Protein AF-A0A5K3FD06-F1 (afdb_monomer_lite)

pLDDT: mean 90.61, std 13.37, range [39.78, 98.06]

Secondary structure (DSSP, 8-state):
-------EEEEE-TTSEEEEEETTTTEEEEEEE--SSPEEEEEE-TTS-EEEEEETT--EEEEE--

Structure (mmCIF, N/CA/C/O backbone):
data_AF-A0A5K3FD06-F1
#
_entry.id   AF-A0A5K3FD06-F1
#
loop_
_atom_site.group_PDB
_atom_site.id
_atom_site.type_symbol
_atom_site.label_atom_id
_atom_site.label_alt_id
_atom_site.label_comp_id
_atom_site.label_asym_id
_atom_site.label_entity_id
_atom_site.label_seq_id
_atom_site.pdbx_PDB_ins_code
_atom_site.Cartn_x
_atom_site.Cartn_y
_atom_site.Cartn_z
_atom_site.occupancy
_atom_site.B_iso_or_equiv
_atom_site.auth_seq_id
_atom_site.auth_comp_id
_atom_site.auth_asym_id
_atom_site.auth_atom_id
_atom_site.pdbx_PDB_model_num
ATOM 1 N N . MET A 1 1 ? 15.282 5.341 -24.749 1.00 39.97 1 MET A N 1
ATOM 2 C CA . MET A 1 1 ? 14.716 4.216 -23.975 1.00 39.97 1 MET A CA 1
ATOM 3 C C . MET A 1 1 ? 14.024 4.812 -22.764 1.00 39.97 1 MET A C 1
ATOM 5 O O . MET A 1 1 ? 14.695 5.210 -21.825 1.00 39.97 1 MET A O 1
ATOM 9 N N . THR A 1 2 ? 12.715 5.026 -22.841 1.00 39.78 2 THR A N 1
ATOM 10 C CA . THR A 1 2 ? 11.928 5.608 -21.747 1.00 39.78 2 THR A CA 1
ATOM 11 C C . THR A 1 2 ? 11.687 4.531 -20.695 1.00 39.78 2 THR A C 1
ATOM 13 O O . THR A 1 2 ? 11.072 3.513 -20.997 1.00 39.78 2 THR A O 1
ATOM 16 N N . ALA A 1 3 ? 12.187 4.738 -19.479 1.00 46.00 3 ALA A N 1
ATOM 17 C CA . ALA A 1 3 ? 12.080 3.833 -18.331 1.00 46.00 3 ALA A CA 1
ATOM 18 C C . ALA A 1 3 ? 10.648 3.736 -17.745 1.00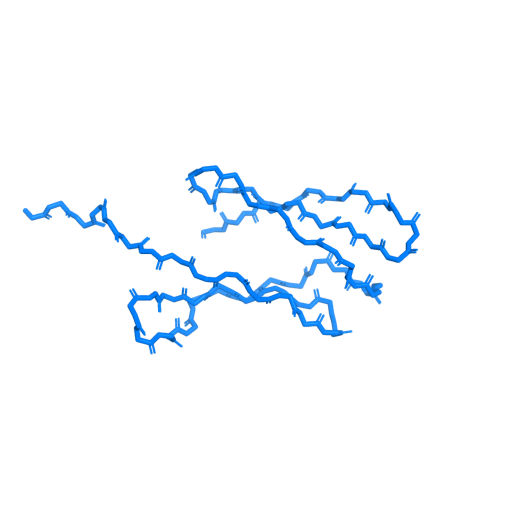 46.00 3 ALA A C 1
ATOM 20 O O . ALA A 1 3 ? 10.481 3.697 -16.533 1.00 46.00 3 ALA A O 1
ATOM 21 N N . ASN A 1 4 ? 9.608 3.772 -18.583 1.00 50.09 4 ASN A N 1
ATOM 22 C CA . ASN A 1 4 ? 8.292 4.276 -18.181 1.00 50.09 4 ASN A CA 1
ATOM 23 C C . ASN A 1 4 ? 7.154 3.246 -18.210 1.00 50.09 4 ASN A C 1
ATOM 25 O O . ASN A 1 4 ? 6.043 3.587 -18.595 1.00 50.09 4 ASN A O 1
ATOM 29 N N . ASP A 1 5 ? 7.424 2.001 -17.818 1.00 59.88 5 ASP A N 1
ATOM 30 C CA . ASP A 1 5 ? 6.361 0.994 -17.649 1.00 59.88 5 ASP A CA 1
ATOM 31 C C . ASP A 1 5 ? 6.647 0.029 -16.480 1.00 59.88 5 ASP A C 1
ATOM 33 O O . ASP A 1 5 ? 6.287 -1.150 -16.495 1.00 59.88 5 ASP A O 1
ATOM 37 N N . ALA A 1 6 ? 7.356 0.518 -15.455 1.00 71.12 6 ALA A N 1
ATOM 38 C CA . ALA A 1 6 ? 7.637 -0.266 -14.260 1.00 71.12 6 ALA A CA 1
ATOM 39 C C . ALA A 1 6 ? 6.335 -0.484 -13.476 1.00 71.12 6 ALA A C 1
ATOM 41 O O . ALA A 1 6 ? 5.789 0.433 -12.863 1.00 71.12 6 ALA A O 1
ATOM 42 N N . ARG A 1 7 ? 5.822 -1.715 -13.504 1.00 86.12 7 ARG A N 1
ATOM 43 C CA . ARG A 1 7 ? 4.652 -2.107 -12.715 1.00 86.12 7 ARG A CA 1
ATOM 44 C C . ARG A 1 7 ? 5.087 -2.356 -11.278 1.00 86.12 7 ARG A C 1
ATOM 46 O O . ARG A 1 7 ? 6.102 -3.007 -11.038 1.00 86.12 7 ARG A O 1
ATOM 53 N N . SER A 1 8 ? 4.294 -1.871 -10.335 1.00 91.19 8 SER A N 1
ATOM 54 C CA . SER A 1 8 ? 4.558 -2.038 -8.909 1.00 91.19 8 SER A CA 1
ATOM 55 C C . SER A 1 8 ? 3.469 -2.871 -8.248 1.00 91.19 8 SER A C 1
ATOM 57 O O . SER A 1 8 ? 2.292 -2.754 -8.586 1.00 91.19 8 SER A O 1
ATOM 59 N N . LEU A 1 9 ? 3.869 -3.698 -7.287 1.00 94.38 9 LEU A N 1
ATOM 60 C CA . LEU A 1 9 ? 2.974 -4.400 -6.375 1.00 94.38 9 LEU A CA 1
ATOM 61 C C . LEU A 1 9 ? 3.153 -3.824 -4.972 1.00 94.38 9 LEU A C 1
ATOM 63 O O . LEU A 1 9 ? 4.260 -3.833 -4.438 1.00 94.38 9 LEU A O 1
ATOM 67 N N . PHE A 1 10 ? 2.062 -3.373 -4.362 1.00 96.44 10 PHE A N 1
ATOM 68 C CA . PHE A 1 10 ? 2.044 -2.921 -2.974 1.00 96.44 10 PHE A CA 1
ATOM 69 C C . PHE A 1 10 ? 1.467 -4.017 -2.084 1.00 96.44 10 PHE A C 1
ATOM 71 O O . PHE A 1 10 ? 0.400 -4.558 -2.371 1.00 96.44 10 PHE A O 1
ATOM 78 N N . VAL A 1 11 ? 2.173 -4.350 -1.005 1.00 97.38 11 VAL A N 1
ATOM 79 C CA . VAL A 1 11 ? 1.754 -5.381 -0.050 1.00 97.38 11 VAL A CA 1
ATOM 80 C C . VAL A 1 11 ? 1.724 -4.784 1.345 1.00 97.38 11 VAL A C 1
ATOM 82 O O . VAL A 1 11 ? 2.772 -4.439 1.891 1.00 97.38 11 VAL A O 1
ATOM 85 N N . ALA A 1 12 ? 0.527 -4.700 1.924 1.00 97.50 12 ALA A N 1
ATOM 86 C CA . ALA A 1 12 ? 0.346 -4.376 3.331 1.00 97.50 12 ALA A CA 1
ATOM 87 C C . ALA A 1 12 ? 0.674 -5.584 4.213 1.00 97.50 12 ALA A C 1
ATOM 89 O O . ALA A 1 12 ? 0.344 -6.729 3.888 1.00 97.50 12 ALA A O 1
ATOM 90 N N . ARG A 1 13 ? 1.335 -5.326 5.335 1.00 95.94 13 ARG A N 1
ATOM 91 C CA . ARG A 1 13 ? 1.754 -6.317 6.320 1.00 95.94 13 ARG A CA 1
ATOM 92 C C . ARG A 1 13 ? 1.002 -6.087 7.627 1.00 95.94 13 ARG A C 1
ATOM 94 O O . ARG A 1 13 ? 0.617 -4.971 7.958 1.00 95.94 13 ARG A O 1
ATOM 101 N N . SER A 1 14 ? 0.815 -7.157 8.397 1.00 94.38 14 SER A N 1
ATOM 102 C CA . SER A 1 14 ? 0.096 -7.108 9.679 1.00 94.38 14 SER A CA 1
ATOM 103 C C . SER A 1 14 ? 0.813 -6.296 10.762 1.00 94.38 14 SER A C 1
ATOM 105 O O . SER A 1 14 ? 0.221 -6.031 11.798 1.00 94.38 14 SER A O 1
ATOM 107 N N . ASN A 1 15 ? 2.080 -5.934 10.546 1.00 94.50 15 ASN A N 1
ATOM 108 C CA . ASN A 1 15 ? 2.874 -5.090 11.437 1.00 94.50 15 ASN A CA 1
ATOM 109 C C . ASN A 1 15 ? 2.778 -3.592 11.097 1.00 94.50 15 ASN A C 1
ATOM 111 O O . ASN A 1 15 ? 3.550 -2.816 11.650 1.00 94.50 15 ASN A O 1
ATOM 115 N N . GLY A 1 16 ? 1.902 -3.199 10.167 1.00 96.00 16 GLY A N 1
ATOM 116 C CA . GLY A 1 16 ? 1.740 -1.793 9.807 1.00 96.00 16 GLY A CA 1
ATOM 117 C C . GLY A 1 16 ? 2.619 -1.302 8.665 1.00 96.00 16 GLY A C 1
ATOM 118 O O . GLY A 1 16 ? 2.540 -0.129 8.302 1.00 96.00 16 GLY A O 1
ATOM 119 N N . ASP A 1 17 ? 3.439 -2.174 8.080 1.00 96.75 17 ASP A N 1
ATOM 120 C CA . ASP A 1 17 ? 4.286 -1.809 6.949 1.00 96.75 17 ASP A CA 1
ATOM 121 C C . ASP A 1 17 ? 3.564 -2.015 5.616 1.00 96.75 17 ASP A C 1
ATOM 123 O O . ASP A 1 17 ? 2.800 -2.966 5.426 1.00 96.75 17 ASP A O 1
ATOM 127 N N . VAL A 1 18 ? 3.878 -1.163 4.644 1.00 97.25 18 VAL A N 1
ATOM 128 C CA . VAL A 1 18 ? 3.539 -1.370 3.236 1.00 97.25 18 VAL A CA 1
ATOM 129 C C . VAL A 1 18 ? 4.825 -1.409 2.420 1.00 97.25 18 VAL A C 1
ATOM 131 O O . VAL A 1 18 ? 5.642 -0.487 2.459 1.00 97.25 18 VAL A O 1
ATOM 134 N N . VAL A 1 19 ? 5.000 -2.497 1.670 1.00 96.81 19 VAL A N 1
ATOM 135 C CA . VAL A 1 19 ? 6.185 -2.729 0.837 1.00 96.81 19 VAL A CA 1
ATOM 136 C C . VAL A 1 19 ? 5.817 -2.595 -0.636 1.00 96.81 19 VAL A C 1
ATOM 138 O O . VAL A 1 19 ? 4.865 -3.234 -1.091 1.00 96.81 19 VAL A O 1
ATOM 141 N N . ARG A 1 20 ? 6.587 -1.796 -1.383 1.00 95.25 20 ARG A N 1
ATOM 142 C CA . ARG A 1 20 ? 6.519 -1.708 -2.846 1.00 95.25 20 ARG A CA 1
ATOM 143 C C . ARG A 1 20 ? 7.532 -2.662 -3.466 1.00 95.25 20 ARG A C 1
ATOM 145 O O . ARG A 1 20 ? 8.731 -2.554 -3.209 1.00 95.25 20 ARG A O 1
ATOM 152 N N . TYR A 1 21 ? 7.048 -3.562 -4.310 1.00 94.88 21 TYR A N 1
ATOM 153 C CA . TYR A 1 21 ? 7.857 -4.480 -5.098 1.00 94.88 21 TYR A CA 1
ATOM 154 C C . TYR A 1 21 ? 7.811 -4.100 -6.573 1.00 94.88 21 TYR A C 1
ATOM 156 O O . TYR A 1 21 ? 6.734 -3.840 -7.114 1.00 94.88 21 TYR A O 1
ATOM 164 N N . ARG A 1 22 ? 8.964 -4.146 -7.240 1.00 92.19 22 ARG A N 1
ATOM 165 C CA . ARG A 1 22 ? 9.047 -4.049 -8.699 1.00 92.19 22 ARG A CA 1
ATOM 166 C C . ARG A 1 22 ? 8.582 -5.354 -9.333 1.00 92.19 22 ARG A C 1
ATOM 168 O O . ARG A 1 22 ? 9.035 -6.425 -8.935 1.00 92.19 22 ARG A O 1
ATOM 175 N N . LEU A 1 23 ? 7.710 -5.274 -10.330 1.00 90.00 23 LEU A N 1
ATOM 176 C CA . LEU A 1 23 ? 7.330 -6.414 -11.159 1.00 90.00 23 LEU A CA 1
ATOM 177 C C . LEU A 1 23 ? 8.154 -6.451 -12.457 1.00 90.00 23 LEU A C 1
ATOM 179 O O . LEU A 1 23 ? 8.467 -5.388 -12.997 1.00 90.00 23 LEU A O 1
ATOM 183 N N . PRO A 1 24 ? 8.404 -7.653 -13.010 1.00 91.19 24 PRO A N 1
ATOM 184 C CA . PRO A 1 24 ? 7.943 -8.960 -12.522 1.00 91.19 24 PRO A CA 1
ATOM 185 C C . PRO A 1 24 ? 8.830 -9.613 -11.447 1.00 91.19 24 PRO A C 1
ATOM 187 O O . PRO A 1 24 ? 8.412 -10.611 -10.868 1.00 91.19 24 PRO A O 1
ATOM 190 N N 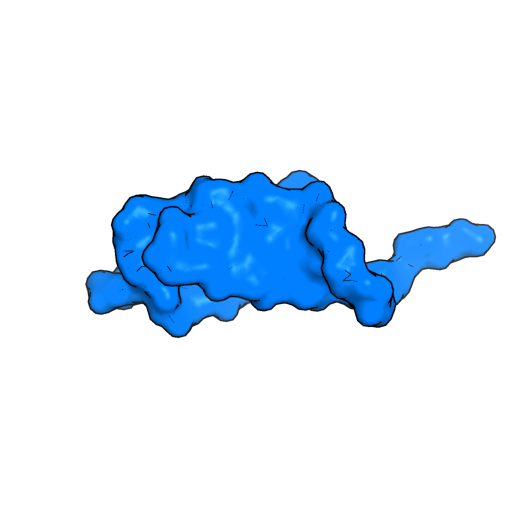. GLU A 1 25 ? 10.025 -9.089 -11.163 1.00 91.62 25 GLU A N 1
ATOM 191 C CA . GLU A 1 25 ? 11.047 -9.785 -10.359 1.00 91.62 25 GLU A CA 1
ATOM 192 C C . GLU A 1 25 ? 10.739 -9.849 -8.853 1.00 91.62 25 GLU A C 1
ATOM 194 O O . GLU A 1 25 ? 11.411 -10.572 -8.118 1.00 91.62 25 GLU A O 1
ATOM 199 N N . LEU A 1 26 ? 9.735 -9.100 -8.385 1.00 91.69 26 LEU A N 1
ATOM 200 C CA . LEU A 1 26 ? 9.370 -8.946 -6.974 1.00 91.69 26 LEU A CA 1
ATOM 201 C C . LEU A 1 26 ? 10.541 -8.467 -6.104 1.00 91.69 26 LEU A C 1
ATOM 203 O O . LEU A 1 26 ? 10.669 -8.842 -4.937 1.00 91.69 26 LEU A O 1
ATOM 207 N N . TRP A 1 27 ? 11.392 -7.601 -6.654 1.00 92.25 27 TRP A N 1
ATOM 208 C CA . TRP A 1 27 ? 12.432 -6.945 -5.867 1.00 92.25 27 TRP A CA 1
ATOM 209 C C . TRP A 1 27 ? 11.824 -5.844 -4.995 1.00 92.25 27 TRP A C 1
ATOM 211 O O . TRP A 1 27 ? 11.122 -4.983 -5.531 1.00 92.25 27 TRP A O 1
ATOM 221 N N . PRO A 1 28 ? 12.064 -5.851 -3.668 1.00 93.56 28 PRO A N 1
ATOM 222 C CA . PRO A 1 28 ? 11.581 -4.792 -2.795 1.00 93.56 28 PRO A CA 1
ATOM 223 C C . PRO A 1 28 ? 12.328 -3.493 -3.106 1.00 93.56 28 PRO A C 1
ATOM 225 O O . PRO A 1 28 ? 13.556 -3.474 -3.163 1.00 93.56 28 PRO A O 1
ATOM 228 N N . GLU A 1 29 ? 11.585 -2.410 -3.304 1.00 92.19 29 GLU A N 1
ATOM 229 C CA . GLU A 1 29 ? 12.150 -1.083 -3.564 1.00 92.19 29 GLU A CA 1
ATOM 230 C C . GLU A 1 29 ? 12.021 -0.161 -2.356 1.00 92.19 29 GLU A C 1
ATOM 232 O O . GLU A 1 29 ? 12.967 0.535 -1.999 1.00 92.19 29 GLU A O 1
ATOM 237 N N . VAL A 1 30 ? 10.837 -0.147 -1.740 1.00 91.50 30 VAL A N 1
ATOM 238 C CA . VAL A 1 30 ? 10.474 0.790 -0.675 1.00 91.50 30 VAL A CA 1
ATOM 239 C C . VAL A 1 30 ? 9.688 0.041 0.393 1.00 91.50 30 VAL A C 1
ATOM 241 O O . VAL A 1 30 ? 8.834 -0.787 0.077 1.00 91.50 30 VAL A O 1
ATOM 244 N N . CYS A 1 31 ? 9.960 0.356 1.656 1.00 94.69 31 CYS A N 1
ATOM 245 C CA . CYS A 1 31 ? 9.188 -0.091 2.808 1.00 94.69 31 CYS A CA 1
ATOM 246 C C . CYS A 1 31 ? 8.824 1.141 3.636 1.00 94.69 31 CYS A C 1
ATOM 248 O O . CYS A 1 31 ? 9.719 1.875 4.057 1.00 94.69 31 CYS A O 1
ATOM 250 N N . VAL A 1 32 ? 7.529 1.376 3.840 1.00 93.81 32 VAL A N 1
ATOM 251 C CA . VAL A 1 32 ? 7.023 2.49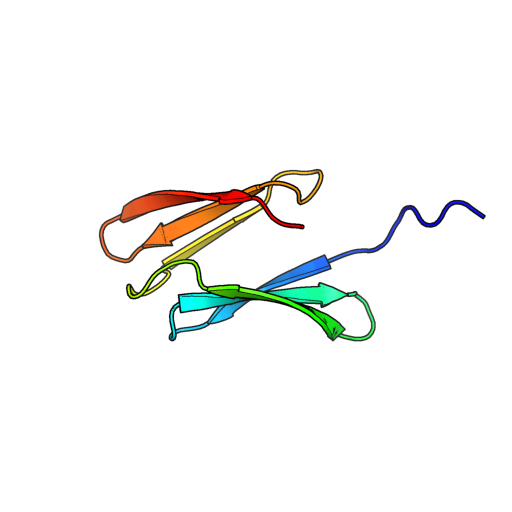4 4.643 1.00 93.81 32 VAL A CA 1
ATOM 252 C C . VAL A 1 32 ? 6.186 1.936 5.777 1.00 93.81 32 VAL A C 1
ATOM 254 O O . VAL A 1 32 ? 5.263 1.158 5.538 1.00 93.81 32 VAL A O 1
ATOM 257 N N . HIS A 1 33 ? 6.491 2.361 6.996 1.00 95.69 33 HIS A N 1
ATOM 258 C CA . HIS A 1 33 ? 5.625 2.121 8.138 1.00 95.69 33 HIS A CA 1
ATOM 259 C C . HIS A 1 33 ? 4.503 3.163 8.145 1.00 95.69 33 HIS A C 1
ATOM 261 O O . HIS A 1 33 ? 4.784 4.362 8.193 1.00 95.69 33 HIS A O 1
ATOM 267 N N . VAL A 1 34 ? 3.246 2.721 8.060 1.00 95.81 34 VAL A N 1
ATOM 268 C CA . VAL A 1 34 ? 2.090 3.616 7.866 1.00 95.81 34 VAL A CA 1
ATOM 269 C C . VAL A 1 34 ? 1.170 3.706 9.081 1.00 95.81 34 VAL A C 1
ATOM 271 O O . VAL A 1 34 ? 0.461 4.703 9.227 1.00 95.81 34 VAL A O 1
ATOM 274 N N . THR A 1 35 ? 1.146 2.696 9.954 1.00 95.50 35 THR A N 1
ATOM 275 C CA . THR A 1 35 ? 0.309 2.702 11.163 1.00 95.50 35 THR A CA 1
ATOM 276 C C . THR A 1 35 ? 0.672 1.567 12.119 1.00 95.50 35 THR A C 1
ATOM 278 O O . THR A 1 35 ? 1.014 0.487 11.669 1.00 95.50 35 THR A O 1
ATOM 281 N N . ASP A 1 36 ? 0.487 1.759 13.426 1.00 96.31 36 ASP A N 1
ATOM 282 C CA . ASP A 1 36 ? 0.568 0.674 14.421 1.00 96.31 36 ASP A CA 1
ATOM 283 C C . ASP A 1 36 ? -0.716 -0.181 14.507 1.00 96.31 36 ASP A C 1
ATOM 285 O O . ASP A 1 36 ? -0.800 -1.118 15.302 1.00 96.31 36 ASP A O 1
ATOM 289 N N . LYS A 1 37 ? -1.752 0.159 13.733 1.00 95.88 37 LYS A N 1
ATOM 290 C C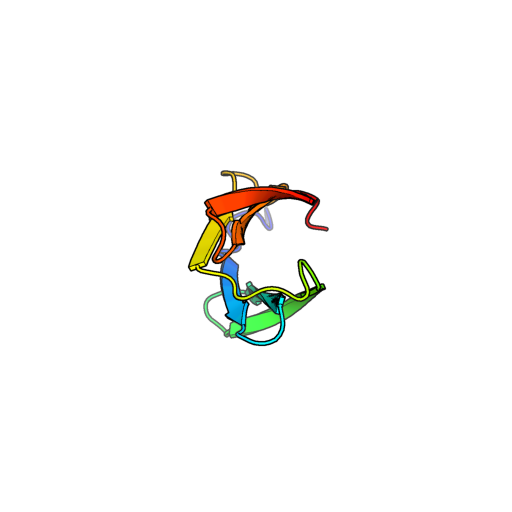A . LYS A 1 37 ? -3.055 -0.523 13.735 1.00 95.88 37 LYS A CA 1
ATOM 291 C C . LYS A 1 37 ? -3.129 -1.602 12.657 1.00 95.88 37 LYS A C 1
ATOM 293 O O . LYS A 1 37 ? -2.374 -1.586 11.686 1.00 95.88 37 LYS A O 1
ATOM 298 N N . LEU A 1 38 ? -4.099 -2.511 12.766 1.00 95.56 38 LEU A N 1
ATOM 299 C CA . LEU A 1 38 ? -4.318 -3.498 11.710 1.00 95.56 38 LEU A CA 1
ATOM 300 C C . LEU A 1 38 ? -4.810 -2.818 10.419 1.00 95.56 38 LEU A C 1
ATOM 302 O O . LEU A 1 38 ? -5.831 -2.128 10.408 1.00 95.56 38 LEU A O 1
ATOM 306 N N . ILE A 1 39 ? -4.096 -3.057 9.317 1.00 97.44 39 ILE A N 1
ATOM 307 C CA . ILE A 1 39 ? -4.471 -2.581 7.982 1.00 97.44 39 ILE A CA 1
ATOM 308 C C . ILE A 1 39 ? -5.549 -3.500 7.399 1.00 97.44 39 ILE A C 1
ATOM 310 O O . ILE A 1 39 ? -5.336 -4.705 7.262 1.00 97.44 39 ILE A O 1
ATOM 314 N N . VAL A 1 40 ? -6.683 -2.924 6.997 1.00 97.31 40 VAL A N 1
ATOM 315 C CA . VAL A 1 40 ? -7.792 -3.653 6.358 1.00 97.31 40 VAL A CA 1
ATOM 316 C C . VAL A 1 40 ? -7.755 -3.508 4.839 1.00 97.31 40 VAL A C 1
ATOM 318 O O . VAL A 1 40 ? -8.042 -4.461 4.115 1.00 97.31 40 VAL A O 1
ATOM 321 N N . ARG A 1 41 ? -7.397 -2.322 4.334 1.00 97.38 41 ARG A N 1
ATOM 322 C CA . ARG A 1 41 ? -7.328 -2.041 2.894 1.00 97.38 41 ARG A CA 1
ATOM 323 C C . ARG A 1 41 ? -6.276 -0.984 2.597 1.00 97.38 41 ARG A C 1
ATOM 325 O O . ARG A 1 41 ? -6.101 -0.042 3.365 1.00 97.38 41 ARG A O 1
ATOM 332 N N . ILE A 1 42 ? -5.629 -1.132 1.446 1.00 97.88 42 ILE A N 1
ATOM 333 C CA . ILE A 1 42 ? -4.788 -0.096 0.854 1.00 97.88 42 ILE A CA 1
ATOM 334 C C . ILE A 1 42 ? -5.336 0.319 -0.506 1.00 97.88 42 ILE A C 1
ATOM 336 O O . ILE A 1 42 ? -5.922 -0.492 -1.225 1.00 97.88 42 ILE A O 1
ATOM 340 N N . GLU A 1 43 ? -5.126 1.579 -0.853 1.00 97.12 43 GLU A N 1
ATOM 341 C CA . GLU A 1 43 ? -5.424 2.153 -2.160 1.00 97.12 43 GLU A CA 1
ATOM 342 C C . GLU A 1 43 ? -4.226 2.974 -2.619 1.00 97.12 43 GLU A C 1
ATOM 344 O O . GLU A 1 43 ? -3.602 3.665 -1.821 1.00 97.12 43 GLU A O 1
ATOM 349 N N . VAL A 1 44 ? -3.890 2.901 -3.901 1.00 95.69 44 VAL A N 1
ATOM 350 C CA . VAL A 1 44 ? -2.770 3.652 -4.475 1.00 95.69 44 VAL A CA 1
ATOM 351 C C . VAL A 1 44 ? -3.291 4.417 -5.679 1.00 95.69 44 VAL A C 1
ATOM 353 O O . VAL A 1 44 ? -4.060 3.877 -6.477 1.00 95.69 44 VAL A O 1
ATOM 356 N N . ASN A 1 45 ? -2.917 5.688 -5.791 1.00 94.75 45 ASN A N 1
ATOM 357 C CA . ASN A 1 45 ? -3.303 6.513 -6.929 1.00 94.75 45 ASN A CA 1
ATOM 358 C C . ASN A 1 45 ? -2.541 6.117 -8.212 1.00 94.75 45 ASN A C 1
ATOM 360 O O . ASN A 1 45 ? -1.554 5.385 -8.181 1.00 94.75 45 ASN A O 1
ATOM 364 N N . CYS A 1 46 ? -3.006 6.595 -9.370 1.00 90.25 46 CYS A N 1
ATOM 365 C CA . CYS A 1 46 ? -2.528 6.119 -10.674 1.00 90.25 46 CYS A CA 1
ATOM 366 C C . CYS A 1 46 ? -1.029 6.343 -10.933 1.00 90.25 46 CYS A C 1
ATOM 368 O O . CYS A 1 46 ? -0.425 5.562 -11.662 1.00 90.25 46 CYS A O 1
ATOM 370 N N . ASP A 1 47 ? -0.435 7.392 -10.362 1.00 90.88 47 ASP A N 1
ATOM 371 C CA . ASP A 1 47 ? 0.996 7.697 -10.497 1.00 90.88 47 ASP A CA 1
ATOM 372 C C . ASP A 1 47 ? 1.849 7.113 -9.358 1.00 90.88 47 ASP A C 1
ATOM 374 O O . ASP A 1 47 ? 3.060 7.316 -9.329 1.00 90.88 47 ASP A O 1
ATOM 378 N N . SER A 1 48 ? 1.232 6.359 -8.442 1.00 90.81 48 SER A N 1
ATOM 379 C CA . SER A 1 48 ? 1.881 5.749 -7.279 1.00 90.81 48 SER A CA 1
ATOM 380 C C . SER A 1 48 ? 2.570 6.732 -6.325 1.00 90.81 48 SER A C 1
ATOM 382 O O . SER A 1 48 ? 3.455 6.321 -5.580 1.00 90.81 48 SER A O 1
ATOM 384 N N . SER A 1 49 ? 2.171 8.008 -6.313 1.00 91.94 49 SER A N 1
ATOM 385 C CA . SER A 1 49 ? 2.709 9.022 -5.392 1.00 91.94 49 SER A CA 1
ATOM 386 C C . SER A 1 49 ? 2.008 9.061 -4.031 1.00 91.94 49 SER A C 1
ATOM 388 O O . SER A 1 49 ? 2.562 9.591 -3.069 1.00 91.94 49 SER A O 1
ATOM 390 N N . THR A 1 50 ? 0.787 8.525 -3.929 1.00 95.50 50 THR A N 1
ATOM 391 C CA . THR A 1 50 ? -0.035 8.570 -2.711 1.00 95.50 50 THR A CA 1
ATOM 392 C C . THR A 1 50 ? -0.612 7.197 -2.379 1.00 95.50 50 THR A C 1
ATOM 394 O O . THR A 1 50 ? -1.246 6.553 -3.217 1.00 95.50 50 THR A O 1
ATOM 397 N N . LEU A 1 51 ? -0.437 6.789 -1.123 1.00 97.00 51 LEU A N 1
ATOM 398 C CA . LEU A 1 51 ? -0.983 5.576 -0.522 1.00 97.00 51 LEU A CA 1
ATOM 399 C C . LEU A 1 51 ? -2.075 5.943 0.485 1.00 97.00 51 LEU A C 1
ATOM 401 O O . LEU A 1 51 ? -1.808 6.597 1.491 1.00 97.00 51 LEU A O 1
ATOM 405 N N . GLY A 1 52 ? -3.296 5.485 0.233 1.00 97.88 52 GLY A N 1
ATOM 406 C CA . GLY A 1 52 ? -4.381 5.459 1.204 1.00 97.88 52 GLY A CA 1
ATOM 407 C C . GLY A 1 52 ? -4.369 4.162 2.005 1.00 97.88 52 GLY A C 1
ATOM 408 O O . GLY A 1 52 ? -4.264 3.078 1.434 1.00 97.88 52 GLY A O 1
ATOM 409 N N . VAL A 1 53 ? -4.499 4.265 3.326 1.00 97.94 53 VAL A N 1
ATOM 410 C CA . VAL A 1 53 ? -4.543 3.128 4.255 1.00 97.94 53 VAL A CA 1
ATOM 411 C C . VAL A 1 53 ? -5.798 3.242 5.104 1.00 97.94 53 VAL A C 1
ATOM 413 O O . VAL A 1 53 ? -5.992 4.257 5.773 1.00 97.94 53 VAL A O 1
ATOM 416 N N . ILE A 1 54 ? -6.635 2.206 5.072 1.00 98.06 54 ILE A N 1
ATOM 417 C CA . ILE A 1 54 ? -7.836 2.080 5.902 1.00 98.06 54 ILE A CA 1
ATOM 418 C C . ILE A 1 54 ? -7.545 1.062 7.001 1.00 98.06 54 ILE A C 1
ATOM 420 O O . ILE A 1 54 ? -7.245 -0.103 6.712 1.00 98.06 54 ILE A O 1
ATOM 424 N N . ASP A 1 55 ? -7.620 1.513 8.249 1.00 96.88 55 ASP A N 1
ATOM 425 C CA . ASP A 1 55 ? -7.380 0.683 9.428 1.00 96.88 55 ASP A CA 1
ATOM 426 C C . ASP A 1 55 ? -8.634 -0.092 9.883 1.00 96.88 55 ASP A C 1
ATOM 428 O O . ASP A 1 55 ? -9.733 0.054 9.340 1.00 96.88 55 ASP A O 1
ATOM 432 N N . GLU A 1 56 ? -8.470 -0.928 10.906 1.00 96.06 56 GLU A N 1
ATOM 433 C C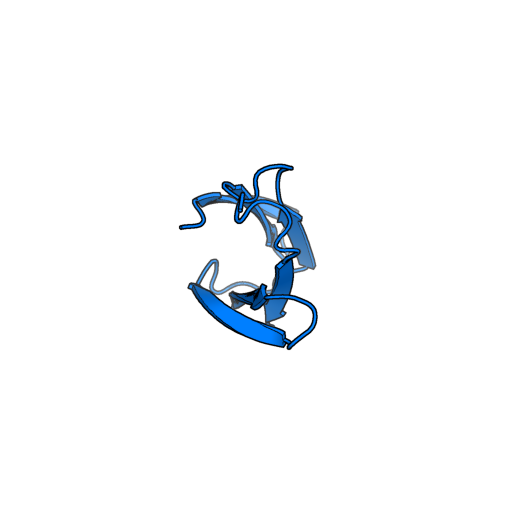A . GLU A 1 56 ? -9.546 -1.699 11.550 1.00 96.06 56 GLU A CA 1
ATOM 434 C C . GLU A 1 56 ? -10.677 -0.856 12.163 1.00 96.06 56 GLU A C 1
ATOM 436 O O . GLU A 1 56 ? -11.761 -1.377 12.417 1.00 96.06 56 GLU A O 1
ATOM 441 N N . HIS A 1 57 ? -10.461 0.445 12.362 1.00 96.94 57 HIS A N 1
ATOM 442 C CA . HIS A 1 57 ? -11.477 1.383 12.838 1.00 96.94 57 HIS A CA 1
ATOM 443 C C . HIS A 1 57 ? -12.192 2.093 11.677 1.00 96.94 57 HIS A C 1
ATOM 445 O O . HIS A 1 57 ? -13.056 2.940 11.908 1.00 96.94 57 HIS A O 1
ATOM 451 N N . GLY A 1 58 ? -11.840 1.766 10.430 1.00 96.62 58 GLY A N 1
ATOM 452 C CA . GLY A 1 58 ? -12.378 2.399 9.231 1.00 96.62 58 GLY A CA 1
ATOM 453 C C . GLY A 1 58 ? -11.814 3.795 8.965 1.00 96.62 58 GLY A C 1
ATOM 454 O O . GLY A 1 58 ? -12.390 4.534 8.166 1.00 96.62 58 GLY A O 1
ATOM 455 N N . ILE A 1 59 ? -10.712 4.182 9.616 1.00 97.44 59 ILE A N 1
ATOM 456 C CA . ILE A 1 59 ? -10.085 5.490 9.410 1.00 97.44 59 ILE A CA 1
ATOM 457 C C . ILE A 1 59 ? -9.158 5.426 8.199 1.00 97.44 59 ILE A C 1
ATOM 459 O O . ILE A 1 59 ? -8.241 4.607 8.153 1.00 97.44 59 ILE A O 1
ATOM 463 N N . LEU A 1 60 ? -9.379 6.327 7.238 1.00 97.50 60 LEU A N 1
ATOM 464 C CA . LEU A 1 60 ? -8.492 6.532 6.097 1.00 97.50 60 LEU A CA 1
ATOM 465 C C . LEU A 1 60 ? -7.374 7.515 6.462 1.00 97.50 60 LEU A C 1
ATOM 467 O O . LEU A 1 60 ? -7.637 8.646 6.869 1.00 97.50 60 LEU A O 1
ATOM 471 N N . THR A 1 61 ? -6.130 7.104 6.239 1.00 97.50 61 THR A N 1
ATOM 472 C CA . THR A 1 61 ? -4.944 7.969 6.304 1.00 97.50 61 THR A CA 1
ATOM 473 C C . THR A 1 61 ? -4.222 7.972 4.962 1.00 97.50 61 THR A C 1
ATOM 475 O O . THR A 1 61 ? -4.237 6.969 4.249 1.00 97.50 61 THR A O 1
ATOM 478 N N . LEU A 1 62 ? -3.622 9.108 4.600 1.00 97.62 62 LEU A N 1
ATOM 479 C CA . LEU A 1 62 ? -2.894 9.280 3.343 1.00 97.62 62 LEU A CA 1
ATOM 480 C C . LEU A 1 62 ? -1.404 9.461 3.621 1.00 97.62 62 LEU A C 1
ATOM 482 O O . LEU A 1 62 ? -1.025 10.241 4.494 1.00 97.62 62 LEU A O 1
ATOM 486 N N . HIS A 1 63 ? -0.580 8.770 2.840 1.00 96.12 63 HIS A N 1
ATOM 487 C CA . HIS A 1 63 ? 0.875 8.770 2.945 1.00 96.12 63 HIS A CA 1
ATOM 488 C C . HIS A 1 63 ? 1.487 9.071 1.581 1.00 96.12 63 HIS A C 1
ATOM 490 O O . HIS A 1 63 ? 1.065 8.504 0.572 1.00 96.12 63 HIS A O 1
ATOM 496 N N . SER A 1 64 ? 2.499 9.933 1.545 1.00 93.81 64 SER A N 1
ATOM 497 C CA . SER A 1 64 ? 3.291 10.149 0.332 1.00 93.81 64 SER A CA 1
ATOM 498 C C . SER A 1 64 ? 4.263 8.990 0.125 1.00 93.81 64 SER A C 1
ATOM 500 O O . SER A 1 64 ? 4.926 8.562 1.071 1.00 93.81 64 SER A O 1
ATOM 502 N N . ILE A 1 65 ? 4.374 8.506 -1.111 1.00 87.50 65 ILE A N 1
ATOM 503 C CA . ILE A 1 65 ? 5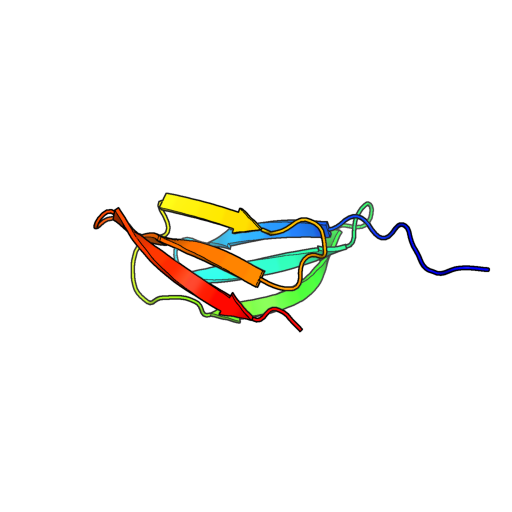.296 7.432 -1.493 1.00 87.50 65 ILE A CA 1
ATOM 504 C C . ILE A 1 65 ? 6.465 8.039 -2.290 1.00 87.50 65 ILE A C 1
ATOM 506 O O . ILE A 1 65 ? 6.208 8.792 -3.232 1.00 87.50 65 ILE A O 1
ATOM 510 N N . PRO A 1 66 ? 7.725 7.740 -1.924 1.00 77.19 66 PRO A N 1
ATOM 511 C CA . PRO A 1 66 ? 8.908 8.176 -2.667 1.00 77.19 66 PRO A CA 1
ATOM 512 C C . PRO A 1 66 ? 9.157 7.394 -3.965 1.00 77.19 66 PRO A C 1
ATOM 514 O O . PRO A 1 66 ? 8.721 6.222 -4.084 1.00 77.19 66 PRO A O 1
#

InterPro domains:
  IPR056158 IFT121, second beta-propeller domain [PF23390] (6-64)

Organism: Mesocestoides corti (NCBI:txid53468)

Foldseek 3Di:
DDPPDFDWDWDADQQQKIWIATPDVRHTDDIDRHDRAGWDDWDADPVRQKIWTQGPVRDTDIDGDD

Radius of gyration: 12.43 Å; chains: 1; bounding box: 27×20×38 Å

Sequence (66 aa):
MTANDARSLFVARSNGDVVRYRLPELWPEVCVHVTDKLIVRIEVNCDSSTLGVIDEHGILTLHSIP